Protein AF-A0A0R3U817-F1 (afdb_monomer_lite)

Structure (mmCIF, N/CA/C/O backbone):
data_AF-A0A0R3U817-F1
#
_entry.id   AF-A0A0R3U817-F1
#
loop_
_atom_site.group_PDB
_atom_site.id
_atom_site.type_symbol
_atom_site.label_atom_id
_atom_site.label_alt_id
_atom_site.label_comp_id
_atom_site.label_asym_id
_atom_site.label_entity_id
_atom_site.label_seq_id
_atom_site.pdbx_PDB_ins_code
_atom_site.Cartn_x
_atom_site.Cartn_y
_atom_site.Cartn_z
_atom_site.occupancy
_atom_site.B_iso_or_equiv
_atom_site.auth_seq_id
_atom_site.auth_comp_id
_atom_site.auth_asym_id
_atom_site.auth_atom_id
_atom_site.pdbx_PDB_model_num
ATOM 1 N N . MET A 1 1 ? -15.536 10.893 -1.294 1.00 42.53 1 MET A N 1
ATOM 2 C CA . MET A 1 1 ? -15.694 12.015 -0.333 1.00 42.53 1 MET A CA 1
ATOM 3 C C . MET A 1 1 ? -14.340 12.313 0.305 1.00 42.53 1 MET A C 1
ATOM 5 O O . MET A 1 1 ? -13.757 11.409 0.885 1.00 42.53 1 MET A O 1
ATOM 9 N N . SER A 1 2 ? -13.800 13.530 0.167 1.00 55.91 2 SER A N 1
ATOM 10 C CA . SER A 1 2 ? -12.506 13.894 0.771 1.00 55.91 2 SER A CA 1
ATOM 11 C C . SER A 1 2 ? -12.732 14.450 2.175 1.00 55.91 2 SER A C 1
ATOM 13 O O . SER A 1 2 ? -13.403 15.469 2.328 1.00 55.91 2 SER A O 1
ATOM 15 N N . TYR A 1 3 ? -12.194 13.788 3.203 1.00 71.38 3 TYR A N 1
ATOM 16 C CA . TYR A 1 3 ? -12.220 14.328 4.563 1.00 71.38 3 TYR A CA 1
ATOM 17 C C . TYR A 1 3 ? -11.476 15.674 4.619 1.00 71.38 3 TYR A C 1
ATOM 19 O O . TYR A 1 3 ? -10.398 15.795 4.022 1.00 71.38 3 TYR A O 1
ATOM 27 N N . PRO A 1 4 ? -11.985 16.672 5.361 1.00 80.88 4 PRO A N 1
ATOM 28 C CA . PRO A 1 4 ? -11.267 17.922 5.575 1.00 80.88 4 PRO A CA 1
ATOM 29 C C . PRO A 1 4 ? -9.904 17.657 6.232 1.00 80.88 4 PRO A C 1
ATOM 31 O O . PRO A 1 4 ? -9.766 16.795 7.103 1.00 80.88 4 PRO A O 1
ATOM 34 N N . GLU A 1 5 ? -8.868 18.407 5.845 1.00 81.12 5 GLU A N 1
ATOM 35 C CA . GLU A 1 5 ? -7.482 18.165 6.289 1.00 81.12 5 GLU A CA 1
ATOM 36 C C . GLU A 1 5 ? -7.318 18.149 7.816 1.00 81.12 5 GLU A C 1
ATOM 38 O O . GLU A 1 5 ? -6.524 17.384 8.370 1.00 81.12 5 GLU A O 1
ATOM 43 N N . LYS A 1 6 ? -8.107 18.969 8.519 1.00 83.62 6 LYS A N 1
ATOM 44 C CA . LYS A 1 6 ? -8.144 19.012 9.987 1.00 83.62 6 LYS A CA 1
ATOM 45 C C . LYS A 1 6 ? -8.577 17.674 10.588 1.00 83.62 6 LYS A C 1
ATOM 47 O O . LYS A 1 6 ? -8.061 17.269 11.629 1.00 83.62 6 LYS A O 1
ATOM 52 N N . GLU A 1 7 ? -9.507 16.995 9.930 1.00 84.44 7 GLU A N 1
ATOM 53 C CA . GLU A 1 7 ? -10.019 15.700 10.351 1.00 84.44 7 GLU A CA 1
ATOM 54 C C . GLU A 1 7 ? -9.033 14.582 10.012 1.00 84.44 7 GLU A C 1
ATOM 56 O O . GLU A 1 7 ? -8.715 13.791 10.897 1.00 84.44 7 GLU A O 1
ATOM 61 N N . LYS A 1 8 ? -8.412 14.602 8.823 1.00 80.81 8 LYS A N 1
ATOM 62 C CA . LYS A 1 8 ? -7.308 13.684 8.466 1.00 80.81 8 LYS A CA 1
ATOM 63 C C . LYS A 1 8 ? -6.177 13.725 9.502 1.00 80.81 8 LYS A C 1
ATOM 65 O O . LYS A 1 8 ? -5.752 12.691 10.012 1.00 80.81 8 LYS A O 1
ATOM 70 N N . LYS A 1 9 ? -5.748 14.925 9.910 1.00 83.19 9 LYS A N 1
ATOM 71 C CA . LYS A 1 9 ? -4.721 15.109 10.958 1.00 83.19 9 LYS A CA 1
ATOM 72 C C . LYS A 1 9 ? -5.174 14.653 12.348 1.00 83.19 9 LYS A C 1
ATOM 74 O O . LYS A 1 9 ? -4.333 14.356 13.196 1.00 83.19 9 LYS A O 1
ATOM 79 N N . LYS A 1 10 ? -6.478 14.654 12.636 1.00 86.81 10 LYS A N 1
ATOM 80 C CA . LYS A 1 10 ? -7.024 14.115 13.892 1.00 86.81 10 LYS A CA 1
ATOM 81 C C . LYS A 1 10 ? -7.006 12.586 13.864 1.00 86.81 10 LYS A C 1
ATOM 83 O O . LYS A 1 10 ? -6.469 11.983 14.780 1.00 86.81 10 LYS A O 1
ATOM 88 N N . ILE A 1 11 ? -7.486 11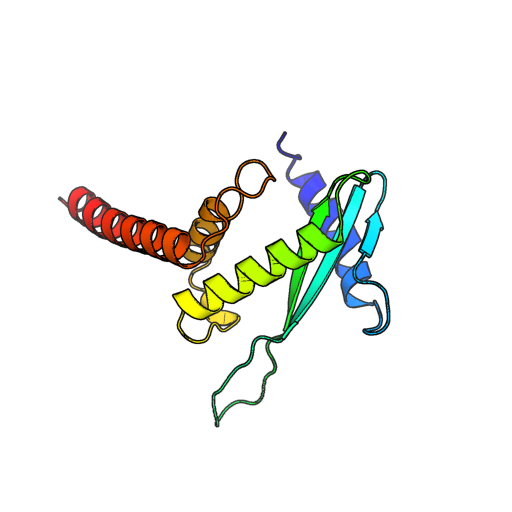.995 12.771 1.00 84.06 11 ILE A N 1
ATOM 89 C CA . ILE A 1 11 ? -7.489 10.548 12.524 1.00 84.06 11 ILE A CA 1
ATOM 90 C C . ILE A 1 11 ? -6.074 9.968 12.679 1.00 84.06 11 ILE A C 1
ATOM 92 O O . ILE A 1 11 ? -5.870 9.036 13.453 1.00 84.06 11 ILE A O 1
ATOM 96 N N . LEU A 1 12 ? -5.076 10.573 12.028 1.00 81.62 12 LEU A N 1
ATOM 97 C CA . LEU A 1 12 ? -3.682 10.124 12.123 1.00 81.62 12 LEU A CA 1
ATOM 98 C C . LEU A 1 12 ? -3.131 10.192 13.557 1.00 81.62 12 LEU A C 1
ATOM 100 O O . LEU A 1 12 ? -2.475 9.255 14.006 1.00 81.62 12 LEU A O 1
ATOM 104 N N . ARG A 1 13 ? -3.424 11.270 14.298 1.00 84.25 13 ARG A N 1
ATOM 105 C CA . ARG A 1 13 ? -2.986 11.420 15.697 1.00 84.25 13 ARG A CA 1
ATOM 106 C C . ARG A 1 13 ? -3.621 10.400 16.638 1.00 84.25 13 ARG A C 1
ATOM 108 O O . ARG A 1 13 ? -2.967 10.007 17.596 1.00 84.25 13 ARG A O 1
ATOM 115 N N . ASP A 1 14 ? -4.848 9.973 16.356 1.00 85.38 14 ASP A N 1
ATOM 116 C CA . ASP A 1 14 ? -5.553 8.981 17.168 1.00 85.38 14 ASP A CA 1
ATOM 117 C C . ASP A 1 14 ? -5.044 7.554 16.867 1.00 85.38 14 ASP A C 1
ATOM 119 O O . ASP A 1 14 ? -4.859 6.756 17.783 1.00 85.38 14 ASP A O 1
ATOM 123 N N . ILE A 1 15 ? -4.786 7.227 15.595 1.00 82.81 15 ILE A N 1
ATOM 124 C CA . ILE A 1 15 ? -4.483 5.854 15.147 1.00 82.81 15 ILE A CA 1
ATOM 125 C C . ILE A 1 15 ? -3.012 5.472 15.345 1.00 82.81 15 ILE A C 1
ATOM 127 O O . ILE A 1 15 ? -2.720 4.379 15.836 1.00 82.81 15 ILE A O 1
ATOM 131 N N . ILE A 1 16 ? -2.074 6.352 14.977 1.00 83.50 16 ILE A N 1
ATOM 132 C CA . ILE A 1 16 ? -0.630 6.063 15.015 1.00 83.50 16 ILE A CA 1
ATOM 133 C C . ILE A 1 16 ? -0.164 5.549 16.392 1.00 83.50 16 ILE A C 1
ATOM 135 O O . ILE A 1 16 ? 0.445 4.477 16.436 1.00 83.50 16 ILE A O 1
ATOM 139 N N . PRO A 1 17 ? -0.449 6.218 17.529 1.00 85.50 17 PRO A N 1
ATOM 140 C CA . PRO A 1 17 ? 0.022 5.740 18.830 1.00 85.50 17 PRO A CA 1
ATOM 141 C C . PRO A 1 17 ? -0.615 4.405 19.237 1.00 85.50 17 PRO A C 1
ATOM 143 O O . PRO A 1 17 ? 0.029 3.608 19.920 1.00 85.50 17 PRO A O 1
ATOM 146 N N . VAL A 1 18 ? -1.851 4.131 18.804 1.00 83.75 18 VAL A N 1
ATOM 147 C CA . VAL A 1 18 ? -2.531 2.857 19.075 1.00 83.75 18 VAL A CA 1
ATOM 148 C C . VAL A 1 18 ? -1.840 1.717 18.335 1.00 83.75 18 VAL A C 1
ATOM 150 O O . VAL A 1 18 ? -1.580 0.680 18.939 1.00 83.75 18 VAL A O 1
ATOM 153 N N . ILE A 1 19 ? -1.491 1.907 17.060 1.00 81.69 19 ILE A N 1
ATOM 154 C CA . ILE A 1 19 ? -0.780 0.892 16.271 1.00 81.69 19 ILE A CA 1
ATOM 155 C C . ILE A 1 19 ? 0.631 0.657 16.829 1.00 81.69 19 ILE A C 1
ATOM 157 O O . ILE A 1 19 ? 1.036 -0.492 17.005 1.00 81.69 19 ILE A O 1
ATOM 161 N N . LEU A 1 20 ? 1.368 1.726 17.154 1.00 81.50 20 LEU A N 1
ATOM 162 C CA . LEU A 1 20 ? 2.763 1.629 17.604 1.00 81.50 20 LEU A CA 1
ATOM 163 C C . LEU A 1 20 ? 2.924 0.988 18.991 1.00 81.50 20 LEU A C 1
ATOM 165 O O . LEU A 1 20 ? 3.926 0.318 19.233 1.00 81.50 20 LEU A O 1
ATOM 169 N N . ASN A 1 21 ? 1.949 1.154 19.890 1.00 83.38 21 ASN A N 1
ATOM 170 C CA . ASN A 1 21 ? 1.995 0.576 21.239 1.00 83.38 21 ASN A CA 1
ATOM 171 C C . ASN A 1 21 ? 1.499 -0.879 21.311 1.00 83.38 21 ASN A C 1
ATOM 173 O O . ASN A 1 21 ? 1.565 -1.503 22.376 1.00 83.38 21 ASN A O 1
ATOM 177 N N . ARG A 1 22 ? 0.987 -1.448 20.212 1.00 78.88 22 ARG A N 1
ATOM 178 C CA . ARG A 1 22 ? 0.488 -2.828 20.199 1.00 78.88 22 ARG A CA 1
ATOM 179 C C . ARG A 1 22 ? 1.623 -3.852 20.172 1.00 78.88 22 ARG A C 1
ATOM 181 O O . ARG A 1 22 ? 2.649 -3.690 19.515 1.00 78.88 22 ARG A O 1
ATOM 188 N N . LYS A 1 23 ? 1.418 -4.960 20.890 1.00 79.12 23 LYS A N 1
ATOM 189 C CA . LYS A 1 23 ? 2.374 -6.078 20.950 1.00 79.12 23 LYS A CA 1
ATOM 190 C C . LYS A 1 23 ? 2.317 -6.899 19.651 1.00 79.12 23 LYS A C 1
ATOM 192 O O . LYS A 1 23 ? 1.229 -7.099 19.120 1.00 79.12 23 LYS A O 1
ATOM 197 N N . PRO A 1 24 ? 3.435 -7.490 19.190 1.00 71.38 24 PRO A N 1
ATOM 198 C CA . PRO A 1 24 ? 3.499 -8.225 17.919 1.00 71.38 24 PRO A CA 1
ATOM 199 C C . PRO A 1 24 ? 2.653 -9.510 17.864 1.00 71.38 24 PRO A C 1
ATOM 201 O O . PRO A 1 24 ? 2.458 -10.055 16.788 1.00 71.38 24 PRO A O 1
ATOM 204 N N . LYS A 1 25 ? 2.158 -10.009 19.007 1.00 77.25 25 LYS A N 1
ATOM 205 C CA . LYS A 1 25 ? 1.245 -11.166 19.084 1.00 77.25 25 LYS A CA 1
ATOM 206 C C . LYS A 1 25 ? -0.243 -10.783 19.013 1.00 77.25 25 LYS A C 1
ATOM 208 O O . LYS A 1 25 ? -1.091 -11.658 19.130 1.00 77.25 25 LYS A O 1
ATOM 213 N N . MET A 1 26 ? -0.562 -9.491 18.922 1.00 79.19 26 MET A N 1
ATOM 214 C CA . MET A 1 26 ? -1.942 -9.007 18.822 1.00 79.19 26 MET A CA 1
ATOM 215 C C . MET A 1 26 ? -2.434 -9.055 17.375 1.00 79.19 26 MET A C 1
ATOM 217 O O . MET A 1 26 ? -1.631 -9.026 16.444 1.00 79.19 26 MET A O 1
ATOM 221 N N . CYS A 1 27 ? -3.754 -9.110 17.197 1.00 78.19 27 CYS A N 1
ATOM 222 C CA . CYS A 1 27 ? -4.378 -9.163 15.880 1.00 78.19 27 CYS A CA 1
ATOM 223 C C . CYS A 1 27 ? -4.023 -7.937 15.029 1.00 78.19 27 CYS A C 1
ATOM 225 O O . CYS A 1 27 ? -3.979 -6.813 15.531 1.00 78.19 27 CYS A O 1
ATOM 227 N N . SER A 1 28 ? -3.864 -8.167 13.726 1.00 80.12 28 SER A N 1
ATOM 228 C CA . SER A 1 28 ? -3.652 -7.146 12.689 1.00 80.12 28 SER A CA 1
ATOM 229 C C . SER A 1 28 ? -4.886 -6.287 12.385 1.00 80.12 28 SER A C 1
ATOM 231 O O . SER A 1 28 ? -4.848 -5.467 11.475 1.00 80.12 28 SER A O 1
ATOM 233 N N . VAL A 1 29 ? -5.974 -6.468 13.134 1.00 84.19 29 VAL A N 1
ATOM 234 C CA . VAL A 1 29 ? -7.235 -5.740 12.975 1.00 84.19 29 VAL A CA 1
ATOM 235 C C . VAL A 1 29 ? -7.513 -4.936 14.247 1.00 84.19 29 VAL A C 1
ATOM 237 O O . VAL A 1 29 ? -7.248 -5.378 15.376 1.00 84.19 29 VAL A O 1
ATOM 240 N N . LEU A 1 30 ? -7.992 -3.714 14.060 1.00 85.56 30 LEU A N 1
ATOM 241 C CA . LEU A 1 30 ? -8.382 -2.774 15.100 1.00 85.56 30 LEU A CA 1
ATOM 242 C C . LEU A 1 30 ? -9.735 -2.174 14.725 1.00 85.56 30 LEU A C 1
ATOM 244 O O . LEU A 1 30 ? -9.840 -1.488 13.715 1.00 85.56 30 LEU A O 1
ATOM 248 N N . ASP A 1 31 ? -10.739 -2.353 15.573 1.00 85.06 31 ASP A N 1
ATOM 249 C CA . ASP A 1 31 ? -11.990 -1.611 15.447 1.00 85.06 31 ASP A CA 1
ATOM 250 C C . ASP A 1 31 ? -11.773 -0.158 15.889 1.00 85.06 31 ASP A C 1
ATOM 252 O O . ASP A 1 31 ? -11.312 0.113 17.005 1.00 85.06 31 ASP A O 1
ATOM 256 N N . TRP A 1 32 ? -12.064 0.790 15.000 1.00 81.56 32 TRP A N 1
ATOM 257 C CA . TRP A 1 32 ? -11.927 2.219 15.259 1.00 81.56 32 TRP A CA 1
ATOM 258 C C . TRP A 1 32 ? -13.181 2.961 14.798 1.00 81.56 32 TRP A C 1
ATOM 260 O O . TRP A 1 32 ? -13.378 3.219 13.611 1.00 81.56 32 TRP A O 1
ATOM 270 N N . ARG A 1 33 ? -14.012 3.361 15.769 1.00 84.25 33 ARG A N 1
ATOM 271 C CA . ARG A 1 33 ? -15.345 3.942 15.521 1.00 84.25 33 ARG A CA 1
ATOM 272 C C . ARG A 1 33 ? -16.175 2.995 14.639 1.00 84.25 33 ARG A C 1
ATOM 274 O O . ARG A 1 33 ? -16.228 1.811 14.941 1.00 84.25 33 ARG A O 1
ATOM 281 N N . ASP A 1 34 ? -16.775 3.507 13.568 1.00 83.69 34 ASP A N 1
ATOM 282 C CA . ASP A 1 34 ? -17.600 2.759 12.612 1.00 83.69 34 ASP A CA 1
ATOM 283 C C . ASP A 1 34 ? -16.783 2.112 11.475 1.00 83.69 34 ASP A C 1
ATOM 285 O O . ASP A 1 34 ? -17.348 1.667 10.480 1.00 83.69 34 ASP A O 1
ATOM 289 N N . LYS A 1 35 ? -15.446 2.095 11.578 1.00 83.06 35 LYS A N 1
ATOM 290 C CA . LYS A 1 35 ? -14.550 1.501 10.576 1.00 83.06 35 LYS A CA 1
ATOM 291 C C . LYS A 1 35 ? -13.614 0.481 11.206 1.00 83.06 35 LYS A C 1
ATOM 293 O O . LYS A 1 35 ? -13.233 0.595 12.373 1.00 83.06 35 LYS A O 1
ATOM 298 N N . LYS A 1 36 ? -13.170 -0.479 10.402 1.00 86.44 36 LYS A N 1
ATOM 299 C CA . LYS A 1 36 ? -12.099 -1.399 10.786 1.00 86.44 36 LYS A CA 1
ATOM 300 C C . LYS A 1 36 ? -10.782 -0.905 10.207 1.00 86.44 36 LYS A C 1
ATOM 302 O O . LYS A 1 36 ? -10.698 -0.518 9.047 1.00 86.44 36 LYS A O 1
ATOM 307 N N . ILE A 1 37 ? -9.739 -0.900 11.024 1.00 85.88 37 ILE A N 1
ATOM 308 C CA . ILE A 1 37 ? -8.375 -0.598 10.603 1.00 85.88 37 ILE A CA 1
ATOM 309 C C . ILE A 1 37 ? -7.611 -1.907 10.547 1.00 85.88 37 ILE A C 1
ATOM 311 O O . ILE A 1 37 ? -7.359 -2.548 11.569 1.00 85.88 37 ILE A O 1
ATOM 315 N N . VAL A 1 38 ? -7.196 -2.267 9.345 1.00 85.06 38 VAL A N 1
ATOM 316 C CA . VAL A 1 38 ? -6.266 -3.360 9.108 1.00 85.06 38 VAL A CA 1
ATOM 317 C C . VAL A 1 38 ? -4.869 -2.762 9.068 1.00 85.06 38 VAL A C 1
ATOM 319 O O . VAL A 1 38 ? -4.632 -1.755 8.401 1.00 85.06 38 VAL A O 1
ATOM 322 N N . TYR A 1 39 ? -3.931 -3.345 9.806 1.00 82.62 39 TYR A N 1
ATOM 323 C CA . TYR A 1 39 ? -2.545 -2.904 9.794 1.00 82.62 39 TYR A CA 1
ATOM 324 C C . TYR A 1 39 ? -1.583 -4.086 9.832 1.00 82.62 39 TYR A C 1
ATOM 326 O O . TYR A 1 39 ? -1.808 -5.101 10.500 1.00 82.62 39 TYR A O 1
ATOM 334 N N . ARG A 1 40 ? -0.449 -3.934 9.152 1.00 80.94 40 ARG A N 1
ATOM 335 C CA . ARG A 1 40 ? 0.615 -4.934 9.164 1.00 80.94 40 ARG A CA 1
ATOM 336 C C . ARG A 1 40 ? 1.974 -4.261 9.165 1.00 80.94 40 ARG A C 1
ATOM 338 O O . ARG A 1 40 ? 2.241 -3.321 8.420 1.00 80.94 40 ARG A O 1
ATOM 345 N N . ARG A 1 41 ? 2.841 -4.759 10.046 1.00 76.75 41 ARG A N 1
ATOM 346 C CA . ARG A 1 41 ? 4.255 -4.397 10.062 1.00 76.75 41 ARG A CA 1
ATOM 347 C C . ARG A 1 41 ? 4.969 -5.297 9.067 1.00 76.75 41 ARG A C 1
ATOM 349 O O . ARG A 1 41 ? 5.148 -6.485 9.343 1.00 76.75 41 ARG A O 1
ATOM 356 N N . PHE A 1 42 ? 5.373 -4.738 7.938 1.00 68.19 42 PHE A N 1
ATOM 357 C CA . PHE A 1 42 ? 6.201 -5.448 6.975 1.00 68.19 42 PHE A CA 1
ATOM 358 C C . PHE A 1 42 ? 7.670 -5.200 7.315 1.00 68.19 42 PHE A C 1
ATOM 360 O O . PHE A 1 42 ? 8.089 -4.074 7.596 1.00 68.19 42 PHE A O 1
ATOM 367 N N . ARG A 1 43 ? 8.447 -6.284 7.369 1.00 59.34 43 ARG A N 1
ATOM 368 C CA . ARG A 1 43 ? 9.905 -6.187 7.402 1.00 59.34 43 ARG A CA 1
ATOM 369 C C . ARG A 1 43 ? 10.363 -6.088 5.963 1.00 59.34 43 ARG A C 1
ATOM 371 O O . ARG A 1 43 ? 10.118 -7.010 5.193 1.00 59.34 43 ARG A O 1
ATOM 378 N N . VAL A 1 44 ? 11.018 -4.990 5.634 1.00 53.41 44 VAL A N 1
ATOM 379 C CA . VAL A 1 44 ? 11.674 -4.844 4.344 1.00 53.41 44 VAL A CA 1
ATOM 380 C C . VAL A 1 44 ? 13.073 -5.439 4.491 1.00 53.41 44 VAL A C 1
ATOM 382 O O . VAL A 1 44 ? 13.832 -5.054 5.388 1.00 53.41 44 VAL A O 1
ATOM 385 N N . TYR A 1 45 ? 13.367 -6.471 3.699 1.00 45.03 45 TYR A N 1
ATOM 386 C CA . TYR A 1 45 ? 14.626 -7.208 3.767 1.00 45.03 45 TYR A CA 1
ATOM 387 C C . TYR A 1 45 ? 15.731 -6.387 3.098 1.00 45.03 45 TYR A C 1
ATOM 389 O O . TYR A 1 45 ? 15.963 -6.499 1.903 1.00 45.03 45 TYR A O 1
ATOM 397 N N . LEU A 1 46 ? 16.448 -5.576 3.878 1.00 38.03 46 LEU A N 1
ATOM 398 C CA . LEU A 1 46 ? 17.709 -5.000 3.417 1.00 38.03 46 LEU A CA 1
ATOM 399 C C . LEU A 1 46 ? 18.777 -6.101 3.331 1.00 38.03 46 LEU A C 1
ATOM 401 O O . LEU A 1 46 ? 19.209 -6.630 4.357 1.00 38.03 46 LEU A O 1
ATOM 405 N N . VAL A 1 47 ? 19.248 -6.402 2.120 1.00 39.97 47 VAL A N 1
ATOM 406 C CA . VAL A 1 47 ? 20.521 -7.104 1.903 1.00 39.97 47 VAL A CA 1
ATOM 407 C C . VAL A 1 47 ? 21.585 -6.053 1.597 1.00 39.97 47 VAL A C 1
ATOM 409 O O . VAL A 1 47 ? 21.862 -5.736 0.447 1.00 39.97 47 VAL A O 1
ATOM 412 N N . SER A 1 48 ? 22.195 -5.484 2.637 1.00 35.44 48 SER A N 1
ATOM 413 C CA . SER A 1 48 ? 23.457 -4.752 2.486 1.00 35.44 48 SER A CA 1
ATOM 414 C C . SER A 1 48 ? 24.366 -5.002 3.685 1.00 35.44 48 SER A C 1
ATOM 416 O O . SER A 1 48 ? 24.029 -4.704 4.831 1.00 35.44 48 SER A O 1
ATOM 418 N N . ALA A 1 49 ? 25.535 -5.580 3.403 1.00 36.25 49 ALA A N 1
ATOM 419 C CA . ALA A 1 49 ? 26.506 -6.109 4.361 1.00 36.25 49 ALA A CA 1
ATOM 420 C C . ALA A 1 49 ? 27.272 -5.043 5.175 1.00 36.25 49 ALA A C 1
ATOM 422 O O . ALA A 1 49 ? 28.255 -5.383 5.828 1.00 36.25 49 ALA A O 1
ATOM 423 N N . TYR A 1 50 ? 26.846 -3.774 5.166 1.00 34.44 50 TYR A N 1
ATOM 424 C CA . TYR A 1 50 ? 27.548 -2.700 5.884 1.00 34.44 50 TYR A CA 1
ATOM 425 C C . TYR A 1 50 ? 26.683 -1.797 6.775 1.00 34.44 50 TYR A C 1
ATOM 427 O O . TYR A 1 50 ? 27.245 -0.994 7.514 1.00 34.44 50 TYR A O 1
ATOM 435 N N . TYR A 1 51 ? 25.354 -1.960 6.815 1.00 34.81 51 TYR A N 1
ATOM 436 C CA . TYR A 1 51 ? 24.502 -1.257 7.787 1.00 34.81 51 TYR A CA 1
ATOM 437 C C . TYR A 1 51 ? 23.335 -2.137 8.259 1.00 34.81 51 TYR A C 1
ATOM 439 O O . TYR A 1 51 ? 22.414 -2.460 7.517 1.00 34.81 51 TYR A O 1
ATOM 447 N N . PHE A 1 52 ? 23.363 -2.507 9.540 1.00 37.62 52 PHE A N 1
ATOM 448 C CA . PHE A 1 52 ? 22.311 -3.263 10.219 1.00 37.62 52 PHE A CA 1
ATOM 449 C C . PHE A 1 52 ? 21.139 -2.337 10.562 1.00 37.62 52 PHE A C 1
ATOM 451 O O . PHE A 1 52 ? 21.140 -1.720 11.628 1.00 37.62 52 PHE A O 1
ATOM 458 N N . ARG A 1 53 ? 20.123 -2.226 9.700 1.00 39.56 53 ARG A N 1
ATOM 459 C CA . ARG A 1 53 ? 18.809 -1.707 10.112 1.00 39.56 53 ARG A CA 1
ATOM 460 C C . ARG A 1 53 ? 17.693 -2.458 9.406 1.00 39.56 53 ARG A C 1
ATOM 462 O O . ARG A 1 53 ? 17.498 -2.332 8.213 1.00 39.56 53 ARG A O 1
ATOM 469 N N . TYR A 1 54 ? 16.937 -3.231 10.173 1.00 42.28 54 TYR A N 1
ATOM 470 C CA . TYR A 1 54 ? 15.655 -3.768 9.736 1.00 42.28 54 TYR A CA 1
ATOM 471 C C . TYR A 1 54 ? 14.661 -2.614 9.555 1.00 42.28 54 TYR A C 1
ATOM 473 O O . TYR A 1 54 ? 13.996 -2.219 10.517 1.00 42.28 54 TYR A O 1
ATOM 481 N N . ALA A 1 55 ? 14.558 -2.083 8.341 1.00 51.78 55 ALA A N 1
ATOM 482 C CA . ALA A 1 55 ? 13.498 -1.170 7.942 1.00 51.78 55 ALA A CA 1
ATOM 483 C C . ALA A 1 55 ? 12.131 -1.820 8.225 1.00 51.78 55 ALA A C 1
ATOM 485 O O . ALA A 1 55 ? 11.814 -2.904 7.726 1.00 51.78 55 ALA A O 1
ATOM 486 N N . SER A 1 56 ? 11.350 -1.230 9.130 1.00 63.34 56 SER A N 1
ATOM 487 C CA . SER A 1 56 ? 10.044 -1.749 9.553 1.00 63.34 56 SER A CA 1
ATOM 488 C C . SER A 1 56 ? 8.971 -0.735 9.198 1.00 63.34 56 SER A C 1
ATOM 490 O O . SER A 1 56 ? 8.685 0.156 9.997 1.00 63.34 56 SER A O 1
ATOM 492 N N . LEU A 1 57 ? 8.376 -0.880 8.018 1.00 76.31 57 LEU A N 1
ATOM 493 C CA . LEU A 1 57 ? 7.278 -0.028 7.579 1.00 76.31 57 LEU A CA 1
ATOM 494 C C . LEU A 1 57 ? 5.954 -0.556 8.136 1.00 76.31 57 LEU A C 1
ATOM 496 O O . LEU A 1 57 ? 5.690 -1.764 8.159 1.00 76.31 57 LEU A O 1
ATOM 500 N N . TYR A 1 58 ? 5.125 0.368 8.612 1.00 80.94 58 TYR A N 1
ATOM 501 C CA . TYR A 1 58 ? 3.754 0.077 9.007 1.00 80.94 58 TYR A CA 1
ATOM 502 C C . TYR A 1 58 ? 2.832 0.484 7.870 1.00 80.94 58 TYR A C 1
ATOM 504 O O . TYR A 1 58 ? 2.766 1.658 7.517 1.00 80.94 58 TYR A O 1
ATOM 512 N N . PHE A 1 59 ? 2.105 -0.492 7.343 1.00 84.12 59 PHE A N 1
ATOM 513 C CA . PHE A 1 59 ? 1.028 -0.261 6.394 1.00 84.12 59 PHE A CA 1
ATOM 514 C C . PHE A 1 59 ? -0.293 -0.335 7.147 1.00 84.12 59 PHE A C 1
ATOM 516 O O . PHE A 1 59 ? -0.480 -1.217 7.994 1.00 84.12 59 PHE A O 1
ATOM 523 N N . CYS A 1 60 ? -1.190 0.606 6.869 1.00 86.00 60 CYS A N 1
ATOM 524 C CA . CYS A 1 60 ? -2.531 0.628 7.429 1.00 86.00 60 CYS A CA 1
ATOM 525 C C . CYS A 1 60 ? -3.556 0.985 6.352 1.00 86.00 60 CYS A C 1
ATOM 527 O O . CYS A 1 60 ? -3.338 1.881 5.542 1.00 86.00 60 CYS A O 1
ATOM 529 N N . CYS A 1 61 ? -4.686 0.288 6.380 1.00 86.12 61 CYS A N 1
ATOM 530 C CA . CYS A 1 61 ? -5.850 0.563 5.550 1.00 86.12 61 CYS A CA 1
ATOM 531 C C . CYS A 1 61 ? -7.075 0.614 6.457 1.00 86.12 61 CYS A C 1
ATOM 533 O O . CYS A 1 61 ? -7.191 -0.159 7.410 1.00 86.12 61 CYS A O 1
ATOM 535 N N . ALA A 1 62 ? -7.979 1.542 6.165 1.00 87.19 62 ALA A N 1
ATOM 536 C CA . ALA A 1 62 ? -9.288 1.593 6.792 1.00 87.19 62 ALA A CA 1
ATOM 537 C C . ALA A 1 62 ? -10.301 0.989 5.819 1.00 87.19 62 ALA A C 1
ATOM 539 O O . ALA A 1 62 ? -10.380 1.448 4.683 1.00 87.19 62 ALA A O 1
ATOM 540 N N . ILE A 1 63 ? -11.047 -0.005 6.281 1.00 86.56 63 ILE A N 1
ATOM 541 C CA . ILE A 1 63 ? -12.052 -0.742 5.512 1.00 86.56 63 ILE A CA 1
ATOM 542 C C . ILE A 1 63 ? -13.410 -0.667 6.206 1.00 86.56 63 ILE A C 1
ATOM 544 O O . ILE A 1 63 ? -13.502 -0.288 7.388 1.00 86.56 63 ILE A O 1
ATOM 548 N N . GLU A 1 64 ? -14.462 -1.000 5.470 1.00 88.81 64 GLU A N 1
ATOM 549 C CA . GLU A 1 64 ? -15.804 -1.091 6.026 1.00 88.81 64 GLU A CA 1
ATOM 550 C C . GLU A 1 64 ? -15.934 -2.366 6.874 1.00 88.81 64 GLU A C 1
ATOM 552 O O . GLU A 1 64 ? -15.195 -3.335 6.685 1.00 88.81 64 GLU A O 1
ATOM 557 N N . PRO A 1 65 ? -16.817 -2.386 7.889 1.00 85.75 65 PRO A N 1
ATOM 558 C CA . PRO A 1 65 ? -16.950 -3.545 8.771 1.00 85.75 65 PRO A CA 1
ATOM 559 C C . PRO A 1 65 ? -17.425 -4.817 8.051 1.00 85.75 65 PRO A C 1
ATOM 561 O O . PRO A 1 65 ? -17.251 -5.909 8.598 1.00 85.75 65 PRO A O 1
ATOM 564 N N . GLU A 1 66 ? -18.018 -4.652 6.869 1.00 88.50 66 GLU A N 1
ATOM 565 C CA . GLU A 1 66 ? -18.550 -5.690 5.983 1.00 88.50 66 GLU A CA 1
ATOM 566 C C . GLU A 1 66 ? -17.473 -6.300 5.068 1.00 88.50 66 GLU A C 1
ATOM 568 O O . GLU A 1 66 ? -17.651 -7.418 4.580 1.00 88.50 66 GLU A O 1
ATOM 573 N N . ASP A 1 67 ? -16.344 -5.607 4.883 1.00 87.25 67 ASP A N 1
ATOM 574 C CA . ASP A 1 67 ? -15.248 -6.045 4.021 1.00 87.25 67 ASP A CA 1
ATOM 575 C C . ASP A 1 67 ? -14.414 -7.163 4.652 1.00 87.25 67 ASP A C 1
ATOM 577 O O . ASP A 1 67 ? -14.267 -7.279 5.872 1.00 87.25 67 ASP A O 1
ATOM 581 N N . ASN A 1 68 ? -13.794 -7.972 3.791 1.00 88.94 68 ASN A N 1
ATOM 582 C CA . ASN A 1 68 ? -12.924 -9.059 4.221 1.00 88.94 68 ASN A CA 1
ATOM 583 C C . ASN A 1 68 ? -11.537 -8.537 4.625 1.00 88.94 68 ASN A C 1
ATOM 585 O O . ASN A 1 68 ? -10.726 -8.149 3.779 1.00 88.94 68 ASN A O 1
ATOM 589 N N . GLU A 1 69 ? -11.218 -8.628 5.916 1.00 86.12 69 GLU A N 1
ATOM 590 C CA . GLU A 1 69 ? -9.959 -8.121 6.463 1.00 86.12 69 GLU A CA 1
ATOM 591 C C . GLU A 1 69 ? -8.731 -8.871 5.923 1.00 86.12 69 GLU A C 1
ATOM 593 O O . GLU A 1 69 ? -7.652 -8.289 5.772 1.00 86.12 69 GLU A O 1
ATOM 598 N N . LEU A 1 70 ? -8.875 -10.168 5.625 1.00 88.25 70 LEU A N 1
ATOM 599 C CA . LEU A 1 70 ? -7.793 -10.991 5.080 1.00 88.25 70 LEU A CA 1
ATOM 600 C C . LEU A 1 70 ? -7.492 -10.623 3.628 1.00 88.25 70 LEU A C 1
ATOM 602 O O . LEU A 1 70 ? -6.324 -10.605 3.241 1.00 88.25 70 LEU A O 1
ATOM 606 N N . LEU A 1 71 ? -8.520 -10.279 2.848 1.00 88.25 71 LEU A N 1
ATOM 607 C CA . LEU A 1 71 ? -8.334 -9.800 1.480 1.00 88.25 71 LEU A CA 1
ATOM 608 C C . LEU A 1 71 ? -7.541 -8.490 1.478 1.00 88.25 71 LEU A C 1
ATOM 610 O O . LEU A 1 71 ? -6.574 -8.360 0.733 1.00 88.25 71 LEU A O 1
ATOM 614 N N . THR A 1 72 ? -7.864 -7.555 2.374 1.00 87.19 72 THR A N 1
ATOM 615 C CA . THR A 1 72 ? -7.100 -6.306 2.518 1.00 87.19 72 THR A CA 1
ATOM 616 C C . THR A 1 72 ? -5.639 -6.564 2.895 1.00 87.19 72 THR A C 1
ATOM 618 O O . THR A 1 72 ? -4.738 -5.900 2.382 1.00 87.19 72 THR A O 1
ATOM 621 N N . LEU A 1 73 ? -5.374 -7.545 3.766 1.00 85.56 73 LEU A N 1
ATOM 622 C CA . LEU A 1 73 ? -4.003 -7.944 4.106 1.00 85.56 73 LEU A CA 1
ATOM 623 C C . LEU A 1 73 ? -3.244 -8.522 2.906 1.00 85.56 73 LEU A C 1
ATOM 625 O O . LEU A 1 73 ? -2.046 -8.257 2.777 1.00 85.56 73 LEU A O 1
ATOM 629 N N . GLU A 1 74 ? -3.912 -9.293 2.049 1.00 86.94 74 GLU A N 1
ATOM 630 C CA . GLU A 1 74 ? -3.334 -9.809 0.804 1.00 86.94 74 GLU A CA 1
ATOM 631 C C . GLU A 1 74 ? -3.058 -8.685 -0.202 1.00 86.94 74 GLU A C 1
ATOM 633 O O . GLU A 1 74 ? -1.982 -8.662 -0.797 1.00 86.94 74 GLU A O 1
ATOM 638 N N . VAL A 1 75 ? -3.950 -7.697 -0.329 1.00 87.19 75 VAL A N 1
ATOM 639 C CA . VAL A 1 75 ? -3.724 -6.511 -1.178 1.00 87.19 75 VAL A CA 1
ATOM 640 C C . VAL A 1 75 ? -2.511 -5.709 -0.693 1.00 87.19 75 VAL A C 1
ATOM 642 O O . VAL A 1 75 ? -1.639 -5.371 -1.491 1.00 87.19 75 VAL A O 1
ATOM 645 N N . MET A 1 76 ? -2.378 -5.470 0.618 1.00 87.38 76 MET A N 1
ATOM 646 C CA . MET A 1 76 ? -1.177 -4.823 1.170 1.00 87.38 76 MET A CA 1
ATOM 647 C C . MET A 1 76 ? 0.095 -5.617 0.870 1.00 87.38 76 MET A C 1
ATOM 649 O O . MET A 1 76 ? 1.134 -5.038 0.558 1.00 87.38 76 MET A O 1
ATOM 653 N N . HIS A 1 77 ? 0.035 -6.944 1.000 1.00 85.62 77 HIS A N 1
ATOM 654 C CA . HIS A 1 77 ? 1.182 -7.799 0.722 1.00 85.62 77 HIS A CA 1
ATOM 655 C C . HIS A 1 77 ? 1.568 -7.722 -0.757 1.00 85.62 77 HIS A C 1
ATOM 657 O O . HIS A 1 77 ? 2.738 -7.511 -1.069 1.00 85.62 77 HIS A O 1
ATOM 663 N N . ARG A 1 78 ? 0.578 -7.790 -1.651 1.00 86.25 78 ARG A N 1
ATOM 664 C CA . ARG A 1 78 ? 0.753 -7.636 -3.095 1.00 86.25 78 ARG A CA 1
ATOM 665 C C . ARG A 1 78 ? 1.433 -6.316 -3.447 1.00 86.25 78 ARG A C 1
ATOM 667 O O . ARG A 1 78 ? 2.375 -6.330 -4.231 1.00 86.25 78 ARG A O 1
ATOM 674 N N . TYR A 1 79 ? 1.007 -5.213 -2.832 1.00 87.69 79 TYR A N 1
ATOM 675 C CA . TYR A 1 79 ? 1.620 -3.898 -3.027 1.00 87.69 79 TYR A CA 1
ATOM 676 C C . TYR A 1 79 ? 3.112 -3.895 -2.673 1.00 87.69 79 TYR A C 1
ATOM 678 O O . TYR A 1 79 ? 3.941 -3.472 -3.476 1.00 87.69 79 TYR A O 1
ATOM 686 N N . VAL A 1 80 ? 3.477 -4.434 -1.505 1.00 85.88 80 VAL A N 1
ATOM 687 C CA . VAL A 1 80 ? 4.883 -4.514 -1.071 1.00 85.88 80 VAL A CA 1
ATOM 688 C C . VAL A 1 80 ? 5.715 -5.389 -2.013 1.00 85.88 80 VAL A C 1
ATOM 690 O O . VAL A 1 80 ? 6.849 -5.037 -2.320 1.00 85.88 80 VAL A O 1
ATOM 693 N N . GLU A 1 81 ? 5.166 -6.500 -2.507 1.00 86.00 81 GLU A N 1
ATOM 694 C CA . GLU A 1 81 ? 5.861 -7.361 -3.473 1.00 86.00 81 GLU A CA 1
ATOM 695 C C . GLU A 1 81 ? 6.084 -6.679 -4.830 1.00 86.00 81 GLU A C 1
ATOM 697 O O . GLU A 1 81 ? 7.111 -6.910 -5.465 1.00 86.00 81 GLU A O 1
ATOM 702 N N . ILE A 1 82 ? 5.129 -5.870 -5.297 1.00 87.94 82 ILE A N 1
ATOM 703 C CA . ILE A 1 82 ? 5.274 -5.120 -6.551 1.00 87.94 82 ILE A CA 1
ATOM 704 C C . ILE A 1 82 ? 6.337 -4.035 -6.383 1.00 87.94 82 ILE A C 1
ATOM 706 O O . ILE A 1 82 ? 7.221 -3.932 -7.228 1.00 87.94 82 ILE A O 1
ATOM 710 N N . LEU A 1 83 ? 6.313 -3.298 -5.268 1.00 86.25 83 LEU A N 1
ATOM 711 C CA . LEU A 1 83 ? 7.352 -2.316 -4.946 1.00 86.25 83 LEU A CA 1
ATOM 712 C C . LEU A 1 83 ? 8.744 -2.957 -4.888 1.00 86.25 83 LEU A C 1
ATOM 714 O O . LEU A 1 83 ? 9.700 -2.391 -5.410 1.00 86.25 83 LEU A O 1
ATOM 718 N N . ASP A 1 84 ? 8.864 -4.143 -4.289 1.00 85.56 84 ASP A N 1
ATOM 719 C CA . ASP A 1 84 ? 10.139 -4.860 -4.206 1.00 85.56 84 ASP A CA 1
ATOM 720 C C . ASP A 1 84 ? 10.687 -5.253 -5.586 1.00 85.56 84 ASP A C 1
ATOM 722 O O . ASP A 1 84 ? 11.883 -5.099 -5.846 1.00 85.56 84 ASP A O 1
ATOM 726 N N . ARG A 1 85 ? 9.806 -5.690 -6.497 1.00 86.62 85 ARG A N 1
ATOM 727 C CA . ARG A 1 85 ? 10.167 -5.983 -7.893 1.00 86.62 85 ARG A CA 1
ATOM 728 C C . ARG A 1 85 ? 10.519 -4.727 -8.685 1.00 86.62 85 ARG A C 1
ATOM 730 O O . ARG A 1 85 ? 11.483 -4.765 -9.439 1.00 86.62 85 ARG A O 1
ATOM 737 N N . TYR A 1 86 ? 9.759 -3.649 -8.508 1.00 86.81 86 TYR A N 1
ATOM 738 C CA . TYR A 1 86 ? 9.938 -2.394 -9.235 1.00 86.81 86 TYR A CA 1
ATOM 739 C C . TYR A 1 86 ? 11.252 -1.690 -8.859 1.00 86.81 86 TYR A C 1
ATOM 741 O O . TYR A 1 86 ? 12.018 -1.298 -9.734 1.00 86.81 86 TYR A O 1
ATOM 749 N N . PHE A 1 87 ? 11.567 -1.591 -7.562 1.00 82.94 87 PHE A N 1
ATOM 750 C CA . PHE A 1 87 ? 12.810 -0.962 -7.092 1.00 82.94 87 PHE A CA 1
ATOM 751 C C . PHE A 1 87 ? 14.022 -1.908 -7.082 1.00 82.94 87 PHE A C 1
ATOM 753 O O . PHE A 1 87 ? 15.153 -1.446 -6.946 1.00 82.94 87 PHE A O 1
ATOM 760 N N . GLY A 1 88 ? 13.815 -3.221 -7.232 1.00 78.00 88 GLY A N 1
ATOM 761 C CA . GLY A 1 88 ? 14.897 -4.204 -7.264 1.00 78.00 88 GLY A CA 1
ATOM 762 C C . GLY A 1 88 ? 15.592 -4.372 -5.910 1.00 78.00 88 GLY A C 1
ATOM 763 O O . GLY A 1 88 ? 16.811 -4.227 -5.823 1.00 78.00 88 GLY A O 1
ATOM 764 N N . SER A 1 89 ? 14.831 -4.765 -4.881 1.00 77.00 89 SER A N 1
ATOM 765 C CA . SER A 1 89 ? 15.168 -4.730 -3.438 1.00 77.00 89 SER A CA 1
ATOM 766 C C . SER A 1 89 ? 14.827 -3.384 -2.805 1.00 77.00 89 SER A C 1
ATOM 768 O O . SER A 1 89 ? 15.704 -2.569 -2.516 1.00 77.00 89 SER A O 1
ATOM 770 N N . VAL A 1 90 ? 13.532 -3.157 -2.584 1.00 76.00 90 VAL A N 1
ATOM 771 C CA . VAL A 1 90 ? 13.033 -1.877 -2.065 1.00 76.00 90 VAL A CA 1
ATOM 772 C C . VAL A 1 90 ? 13.621 -1.583 -0.686 1.00 76.00 90 VAL A C 1
ATOM 774 O O . VAL A 1 90 ? 13.678 -2.460 0.176 1.00 76.00 90 VAL A O 1
ATOM 777 N N . CYS A 1 91 ? 14.021 -0.339 -0.431 1.00 76.50 91 CYS A N 1
ATOM 778 C CA . CYS A 1 91 ? 14.270 0.144 0.921 1.00 76.50 91 CYS A CA 1
ATOM 779 C C . CYS A 1 91 ? 13.311 1.280 1.306 1.00 76.50 91 CYS A C 1
ATOM 781 O O . CYS A 1 91 ? 12.676 1.922 0.473 1.00 76.50 91 CYS A O 1
ATOM 783 N N . GLU A 1 92 ? 13.186 1.547 2.607 1.00 77.00 92 GLU A N 1
ATOM 784 C CA . GLU A 1 92 ? 12.331 2.630 3.115 1.00 77.00 92 GLU A CA 1
ATOM 785 C C . GLU A 1 92 ? 12.728 4.014 2.581 1.00 77.00 92 GLU A C 1
ATOM 787 O O . GLU A 1 92 ? 11.865 4.871 2.407 1.00 77.00 92 GLU A O 1
ATOM 792 N N . LEU A 1 93 ? 14.016 4.224 2.285 1.00 81.25 93 LEU A N 1
ATOM 793 C CA . LEU A 1 93 ? 14.495 5.465 1.684 1.00 81.25 93 LEU A CA 1
ATOM 794 C C . LEU A 1 93 ? 14.026 5.602 0.235 1.00 81.25 93 LEU A C 1
ATOM 796 O O . LEU A 1 93 ? 13.657 6.707 -0.146 1.00 81.25 93 LEU A O 1
ATOM 800 N N . ASP A 1 94 ? 13.961 4.516 -0.538 1.00 83.06 94 ASP A N 1
ATOM 801 C CA . ASP A 1 94 ? 13.496 4.572 -1.931 1.00 83.06 94 ASP A CA 1
ATOM 802 C C . ASP A 1 94 ? 12.050 5.054 -2.006 1.00 83.06 94 ASP A C 1
ATOM 804 O O . ASP A 1 94 ? 11.729 5.912 -2.823 1.00 83.06 94 ASP A O 1
ATOM 808 N N . ILE A 1 95 ? 11.208 4.582 -1.082 1.00 83.06 95 ILE A N 1
ATOM 809 C CA . ILE A 1 95 ? 9.809 5.011 -0.965 1.00 83.06 95 ILE A CA 1
ATOM 810 C C . ILE A 1 95 ? 9.715 6.486 -0.541 1.00 83.06 95 ILE A C 1
ATOM 812 O O . ILE A 1 95 ? 8.836 7.203 -1.010 1.00 83.06 95 ILE A O 1
ATOM 816 N N . ILE A 1 96 ? 10.607 6.963 0.336 1.00 85.38 96 ILE A N 1
ATOM 817 C CA . ILE A 1 96 ? 10.630 8.372 0.766 1.00 85.38 96 ILE A CA 1
ATOM 818 C C . ILE A 1 96 ? 11.091 9.291 -0.372 1.00 85.38 96 ILE A C 1
ATOM 820 O O . ILE A 1 96 ? 10.506 10.357 -0.566 1.00 85.38 96 ILE A O 1
ATOM 824 N N . PHE A 1 97 ? 12.138 8.904 -1.103 1.00 83.06 97 PHE A N 1
ATOM 825 C CA . PHE A 1 97 ? 12.707 9.711 -2.183 1.00 83.06 97 PHE A CA 1
ATOM 826 C C . PHE A 1 97 ? 11.851 9.690 -3.450 1.00 83.06 97 PHE A C 1
ATOM 828 O O . PHE A 1 97 ? 11.762 10.714 -4.119 1.00 83.06 97 PHE A O 1
ATOM 835 N N . HIS A 1 98 ? 11.190 8.571 -3.746 1.00 85.06 98 HIS A N 1
ATOM 836 C CA . HIS A 1 98 ? 10.373 8.381 -4.945 1.00 85.06 98 HIS A CA 1
ATOM 837 C C . HIS A 1 98 ? 8.909 8.101 -4.587 1.00 85.06 98 HIS A C 1
ATOM 839 O O . HIS A 1 98 ? 8.298 7.151 -5.083 1.00 85.06 98 HIS A O 1
ATOM 845 N N . PHE A 1 99 ? 8.333 8.924 -3.705 1.00 86.00 99 PHE A N 1
ATOM 846 C CA . PHE A 1 99 ? 6.954 8.729 -3.247 1.00 86.00 99 PHE A CA 1
ATOM 847 C C . PHE A 1 99 ? 5.946 8.800 -4.404 1.00 86.00 99 PHE A C 1
ATOM 849 O O . PHE A 1 99 ? 4.966 8.066 -4.395 1.00 86.00 99 PHE A O 1
ATOM 856 N N . GLU A 1 100 ? 6.203 9.637 -5.411 1.00 88.44 100 GLU A N 1
ATOM 857 C CA . GLU A 1 100 ? 5.406 9.738 -6.640 1.00 88.44 100 GLU A CA 1
ATOM 858 C C . GLU A 1 100 ? 5.286 8.400 -7.381 1.00 88.44 100 GLU A C 1
ATOM 860 O O . GLU A 1 100 ? 4.179 7.973 -7.691 1.00 88.44 100 GLU A O 1
ATOM 865 N N . LYS A 1 101 ? 6.400 7.678 -7.553 1.00 87.31 101 LYS A N 1
ATOM 866 C CA . LYS A 1 101 ? 6.422 6.358 -8.197 1.00 87.31 101 LYS A CA 1
ATOM 867 C C . LYS A 1 101 ? 5.657 5.321 -7.382 1.00 8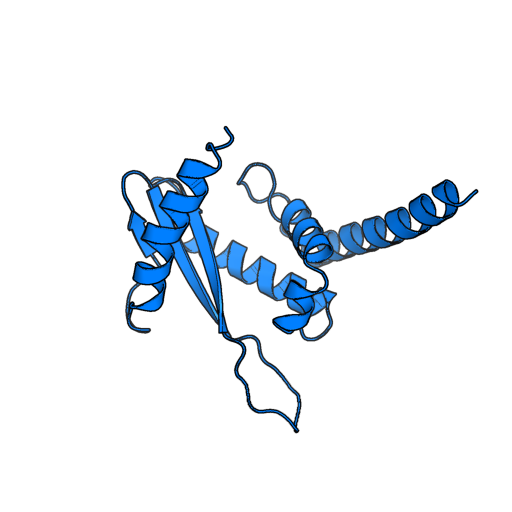7.31 101 LYS A C 1
ATOM 869 O O . LYS A 1 101 ? 4.939 4.499 -7.936 1.00 87.31 101 LYS A O 1
ATOM 874 N N . ALA A 1 102 ? 5.765 5.387 -6.054 1.00 88.56 102 ALA A N 1
ATOM 875 C CA . ALA A 1 102 ? 4.980 4.527 -5.176 1.00 88.56 102 ALA A CA 1
ATOM 876 C C . ALA A 1 102 ? 3.466 4.792 -5.318 1.00 88.56 102 ALA A C 1
ATOM 878 O O . ALA A 1 102 ? 2.686 3.843 -5.321 1.00 88.56 102 ALA A O 1
ATOM 879 N N . TYR A 1 103 ? 3.045 6.053 -5.492 1.00 89.06 103 TYR A N 1
ATOM 880 C CA . TYR A 1 103 ? 1.642 6.376 -5.776 1.00 89.06 103 TYR A CA 1
ATOM 881 C C . TYR A 1 103 ? 1.177 5.838 -7.132 1.00 89.06 103 TYR A C 1
ATOM 883 O O . TYR A 1 103 ? 0.083 5.294 -7.188 1.00 89.06 103 TYR A O 1
ATOM 891 N N . TYR A 1 104 ? 2.001 5.893 -8.180 1.00 89.88 104 TYR A N 1
ATOM 892 C CA . TYR A 1 104 ? 1.647 5.303 -9.479 1.00 89.88 104 TYR A CA 1
ATOM 893 C C . TYR A 1 104 ? 1.417 3.793 -9.383 1.00 89.88 104 TYR A C 1
ATOM 895 O O . TYR A 1 104 ? 0.391 3.288 -9.825 1.00 89.88 104 TYR A O 1
ATOM 903 N N . VAL A 1 105 ? 2.314 3.077 -8.698 1.00 90.38 105 VAL A N 1
ATOM 904 C CA . VAL A 1 105 ? 2.137 1.640 -8.434 1.00 90.38 105 VAL A CA 1
ATOM 905 C C . VAL A 1 105 ? 0.857 1.372 -7.633 1.00 90.38 105 VAL A C 1
ATOM 907 O O . VAL A 1 105 ? 0.183 0.366 -7.856 1.00 90.38 105 VAL A O 1
ATOM 910 N N . LEU A 1 106 ? 0.527 2.243 -6.675 1.00 90.25 106 LEU A N 1
ATOM 911 C CA . LEU A 1 106 ? -0.686 2.106 -5.873 1.00 90.25 106 LEU A CA 1
ATOM 912 C C . LEU A 1 106 ? -1.949 2.319 -6.713 1.00 90.25 106 LEU A C 1
ATOM 914 O O . LEU A 1 106 ? -2.894 1.555 -6.537 1.00 90.25 106 LEU A O 1
ATOM 918 N N . ASP A 1 107 ? -1.949 3.310 -7.602 1.00 90.94 107 ASP A N 1
ATOM 919 C CA . ASP A 1 107 ? -3.086 3.641 -8.463 1.00 90.94 107 ASP A CA 1
ATOM 920 C C . ASP A 1 107 ? -3.374 2.525 -9.483 1.00 90.94 107 ASP A C 1
ATOM 922 O O . ASP A 1 107 ? -4.538 2.228 -9.742 1.00 90.94 107 ASP A O 1
ATOM 926 N N . GLU A 1 108 ? -2.346 1.837 -9.996 1.00 91.12 108 GLU A N 1
ATOM 927 C CA . GLU A 1 108 ? -2.542 0.660 -10.861 1.00 91.12 108 GLU A CA 1
ATOM 928 C C . GLU A 1 108 ? -3.070 -0.564 -10.094 1.00 91.12 108 GLU A C 1
ATOM 930 O O . GLU A 1 108 ? -3.827 -1.381 -10.623 1.00 91.12 108 GLU A O 1
ATOM 935 N N . LEU A 1 109 ? -2.696 -0.704 -8.819 1.00 90.19 109 LEU A N 1
ATOM 936 C CA . LEU A 1 109 ? -3.144 -1.817 -7.983 1.00 90.19 109 LEU A CA 1
ATOM 937 C C . LEU A 1 109 ? -4.574 -1.617 -7.456 1.00 90.19 109 LEU A C 1
ATOM 939 O O . LEU A 1 109 ? -5.363 -2.566 -7.409 1.00 90.19 109 LEU A O 1
ATOM 943 N N . VAL A 1 110 ? -4.897 -0.408 -6.994 1.00 90.00 110 VAL A N 1
ATOM 944 C CA . VAL A 1 110 ? -6.151 -0.083 -6.309 1.00 90.00 110 VAL A CA 1
ATOM 945 C C . VAL A 1 110 ? -6.729 1.201 -6.878 1.00 90.00 110 VAL A C 1
ATOM 947 O O . VAL A 1 110 ? -6.129 2.266 -6.766 1.00 90.00 110 VAL A O 1
ATOM 950 N N . LEU A 1 111 ? -7.973 1.129 -7.342 1.00 89.94 111 LEU A N 1
ATOM 951 C CA . LEU A 1 111 ? -8.711 2.290 -7.817 1.00 89.94 111 LEU A CA 1
ATOM 952 C C . LEU A 1 111 ? -10.056 2.388 -7.111 1.00 89.94 111 LEU A C 1
ATOM 954 O O . LEU A 1 111 ? -10.762 1.404 -6.911 1.00 89.94 111 LEU A O 1
ATOM 958 N N . CYS A 1 112 ? -10.417 3.604 -6.702 1.00 85.44 112 CYS A N 1
ATOM 959 C CA . CYS A 1 112 ? -11.661 3.879 -5.974 1.00 85.44 112 CYS A CA 1
ATOM 960 C C . CYS A 1 112 ? -11.848 3.068 -4.674 1.00 85.44 112 CYS A C 1
ATOM 962 O O . CYS A 1 112 ? -12.964 2.992 -4.170 1.00 85.44 112 CYS A O 1
ATOM 964 N N . GLY A 1 113 ? -10.769 2.530 -4.097 1.00 81.56 113 GLY A N 1
ATOM 965 C CA . GLY A 1 113 ? -10.825 1.694 -2.892 1.00 81.56 113 GLY A CA 1
ATOM 966 C C . GLY A 1 113 ? -11.016 0.202 -3.168 1.00 81.56 113 GLY A C 1
ATOM 967 O O . GLY A 1 113 ? -11.026 -0.571 -2.218 1.00 81.56 113 GLY A O 1
ATOM 968 N N . GLU A 1 114 ? -11.096 -0.193 -4.437 1.00 85.38 114 GLU A N 1
ATOM 969 C CA . GLU A 1 114 ? -11.239 -1.578 -4.876 1.00 85.38 114 GLU A CA 1
ATOM 970 C C . GLU A 1 114 ? -9.998 -2.041 -5.635 1.00 85.38 114 GLU A C 1
ATOM 972 O O . GLU A 1 114 ? -9.249 -1.243 -6.203 1.00 85.38 114 GLU A O 1
ATOM 977 N N . MET A 1 115 ? -9.774 -3.351 -5.651 1.00 87.69 115 MET A N 1
ATOM 978 C CA . MET A 1 115 ? -8.670 -3.944 -6.398 1.00 87.69 115 MET A CA 1
ATOM 979 C C . MET A 1 115 ? -8.921 -3.797 -7.905 1.00 87.69 115 MET A C 1
ATOM 981 O O . MET A 1 115 ? -9.918 -4.310 -8.412 1.00 87.69 115 MET A O 1
ATOM 985 N N . GLN A 1 116 ? -8.023 -3.104 -8.607 1.00 90.75 116 GLN A N 1
ATOM 986 C CA . GLN A 1 116 ? -8.114 -2.899 -10.054 1.00 90.75 116 GLN A CA 1
ATOM 987 C C . GLN A 1 116 ? -7.422 -4.044 -10.790 1.00 90.75 116 GLN A C 1
ATOM 989 O O . GLN A 1 116 ? -8.083 -4.83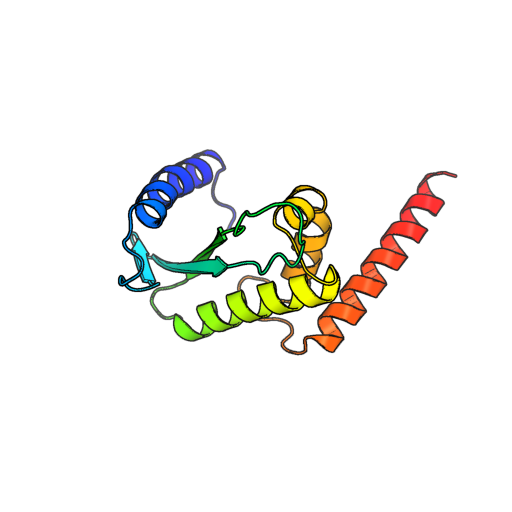8 -11.458 1.00 90.75 116 GLN A O 1
ATOM 994 N N . GLU A 1 117 ? -6.102 -4.146 -10.633 1.00 88.88 117 GLU A N 1
ATOM 995 C CA . GLU A 1 117 ? -5.291 -5.153 -11.304 1.00 88.88 117 GLU A CA 1
ATOM 996 C C . GLU A 1 117 ? -4.721 -6.154 -10.295 1.00 88.88 117 GLU A C 1
ATOM 998 O O . GLU A 1 117 ? -4.305 -5.825 -9.182 1.00 88.88 117 GLU A O 1
ATOM 1003 N N . SER A 1 118 ? -4.724 -7.427 -10.679 1.00 87.81 118 SER A N 1
ATOM 1004 C CA . SER A 1 118 ? -4.219 -8.526 -9.854 1.00 87.81 118 SER A CA 1
ATOM 1005 C C . SER A 1 118 ? -2.896 -9.081 -10.351 1.00 87.81 118 SER A C 1
ATOM 1007 O O . SER A 1 118 ? -2.117 -9.621 -9.554 1.00 87.81 118 SER A O 1
ATOM 1009 N N . SER A 1 119 ? -2.613 -8.928 -11.639 1.00 90.25 119 SER A N 1
ATOM 1010 C CA . SER A 1 119 ? -1.385 -9.379 -12.268 1.00 90.25 119 SER A CA 1
ATOM 1011 C C . SER A 1 119 ? -0.225 -8.439 -11.940 1.00 90.25 119 SER A C 1
ATOM 1013 O O . SER A 1 119 ? -0.233 -7.262 -12.281 1.00 90.25 119 SER A O 1
ATOM 1015 N N . LYS A 1 120 ? 0.818 -8.968 -11.286 1.00 87.62 120 LYS A N 1
ATOM 1016 C CA . LYS A 1 120 ? 2.032 -8.189 -10.974 1.00 87.62 120 LYS A CA 1
ATOM 1017 C C . LYS A 1 120 ? 2.757 -7.741 -12.246 1.00 87.62 120 LYS A C 1
ATOM 1019 O O . LYS A 1 120 ? 3.354 -6.673 -12.253 1.00 87.62 120 LYS A O 1
ATOM 1024 N N . ASP A 1 121 ? 2.744 -8.578 -13.282 1.00 89.94 121 ASP A N 1
ATOM 1025 C CA . ASP A 1 121 ? 3.488 -8.334 -14.519 1.00 89.94 121 ASP A CA 1
ATOM 1026 C C . ASP A 1 121 ? 2.800 -7.295 -15.412 1.00 89.94 121 ASP A C 1
ATOM 1028 O O . ASP A 1 121 ? 3.481 -6.581 -16.145 1.00 89.94 121 ASP A O 1
ATOM 1032 N N . ASP A 1 122 ? 1.469 -7.189 -15.343 1.00 90.94 122 ASP A N 1
ATOM 1033 C CA . ASP A 1 122 ? 0.733 -6.136 -16.049 1.00 90.94 122 ASP A CA 1
ATOM 1034 C C . ASP A 1 122 ? 0.911 -4.787 -15.339 1.00 90.94 122 ASP A C 1
ATOM 1036 O O . ASP A 1 122 ? 1.318 -3.829 -15.988 1.00 90.94 122 ASP A O 1
ATOM 1040 N N . ILE A 1 123 ? 0.802 -4.748 -14.002 1.00 90.50 123 ILE A N 1
ATOM 1041 C CA . ILE A 1 123 ? 1.068 -3.528 -13.214 1.00 90.50 123 ILE A CA 1
ATOM 1042 C C . ILE A 1 123 ? 2.473 -2.977 -13.490 1.00 90.50 123 ILE A C 1
ATOM 1044 O O . ILE A 1 123 ? 2.636 -1.785 -13.723 1.00 90.50 123 ILE A O 1
ATOM 1048 N N . LEU A 1 124 ? 3.505 -3.829 -13.486 1.00 89.94 124 LEU A N 1
ATOM 1049 C CA . LEU A 1 124 ? 4.877 -3.379 -13.758 1.00 89.94 124 LEU A CA 1
ATOM 1050 C C . LEU A 1 124 ? 5.024 -2.807 -15.173 1.00 89.94 124 LEU A C 1
ATOM 1052 O O . LEU A 1 124 ? 5.682 -1.787 -15.352 1.00 89.94 124 LEU A O 1
ATOM 1056 N N . ARG A 1 125 ? 4.381 -3.429 -16.167 1.00 91.00 125 ARG A N 1
ATOM 1057 C CA . ARG A 1 125 ? 4.406 -2.954 -17.555 1.00 91.00 125 ARG A CA 1
ATOM 1058 C C . ARG A 1 125 ? 3.764 -1.576 -17.695 1.00 91.00 125 ARG A C 1
ATOM 1060 O O . ARG A 1 125 ? 4.300 -0.736 -18.417 1.00 91.00 125 ARG A O 1
ATOM 1067 N N . ASP A 1 126 ? 2.636 -1.360 -17.029 1.00 89.38 126 ASP A N 1
ATOM 1068 C CA . ASP A 1 126 ? 1.898 -0.101 -17.101 1.00 89.38 126 ASP A CA 1
ATOM 1069 C C . ASP A 1 126 ? 2.647 1.022 -16.371 1.00 89.38 126 ASP A C 1
ATOM 1071 O O . ASP A 1 126 ? 2.772 2.126 -16.906 1.00 89.38 126 ASP A O 1
ATOM 1075 N N . VAL A 1 127 ? 3.261 0.725 -15.221 1.00 88.69 127 VAL A N 1
ATOM 1076 C CA . VAL A 1 127 ? 4.125 1.674 -14.497 1.00 88.69 127 VAL A CA 1
ATOM 1077 C C . VAL A 1 127 ? 5.374 2.029 -15.317 1.00 88.69 127 VAL A C 1
ATOM 1079 O O . VAL A 1 127 ? 5.722 3.206 -15.418 1.00 88.69 127 VAL A O 1
ATOM 1082 N N . ASP A 1 128 ? 6.019 1.057 -15.968 1.00 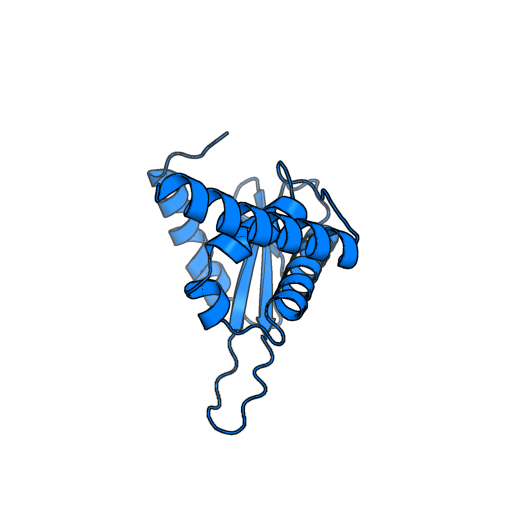87.75 128 ASP A N 1
ATOM 1083 C CA . ASP A 1 128 ? 7.167 1.315 -16.851 1.00 87.75 128 ASP A CA 1
ATOM 1084 C C . ASP A 1 128 ? 6.772 2.191 -18.054 1.00 87.75 128 ASP A C 1
ATOM 1086 O O . ASP A 1 128 ? 7.519 3.082 -18.471 1.00 87.75 128 ASP A O 1
ATOM 1090 N N . ALA A 1 129 ? 5.574 1.976 -18.610 1.00 87.31 129 ALA A N 1
ATOM 1091 C CA . ALA A 1 129 ? 5.040 2.806 -19.684 1.00 87.31 129 ALA A CA 1
ATOM 1092 C C . ALA A 1 129 ? 4.753 4.243 -19.213 1.00 87.31 129 ALA A C 1
ATOM 1094 O O . ALA A 1 129 ? 5.033 5.196 -19.950 1.00 87.31 129 ALA A O 1
ATOM 1095 N N . GLN A 1 130 ? 4.233 4.416 -17.994 1.00 84.75 130 GLN A N 1
ATOM 1096 C CA . GLN A 1 130 ? 4.013 5.729 -17.380 1.00 84.75 130 GLN A CA 1
ATOM 1097 C C . GLN A 1 130 ? 5.325 6.480 -17.131 1.00 84.75 130 GLN A C 1
ATOM 1099 O O . GLN A 1 130 ? 5.406 7.667 -17.456 1.00 84.75 130 GLN A O 1
ATOM 1104 N N . ASP A 1 131 ? 6.364 5.801 -16.640 1.00 84.81 131 ASP A N 1
ATOM 1105 C CA . ASP A 1 131 ? 7.702 6.384 -16.475 1.00 84.81 131 ASP A CA 1
ATOM 1106 C C . ASP A 1 131 ? 8.246 6.904 -17.817 1.00 84.81 131 ASP A C 1
ATOM 1108 O O . ASP A 1 131 ? 8.708 8.046 -17.909 1.00 84.81 131 ASP A O 1
ATOM 1112 N N . LEU A 1 132 ? 8.108 6.111 -18.886 1.00 84.25 132 LEU A N 1
ATOM 1113 C CA . LEU A 1 132 ? 8.548 6.493 -20.229 1.00 84.25 132 LEU A CA 1
ATOM 1114 C C . LEU A 1 132 ? 7.800 7.729 -20.754 1.00 84.25 132 LEU A C 1
ATOM 1116 O O . LEU A 1 132 ? 8.400 8.652 -21.311 1.00 84.25 132 LEU A O 1
ATOM 1120 N N . LEU A 1 133 ? 6.478 7.768 -20.570 1.00 80.69 133 LEU A N 1
ATOM 1121 C CA . LEU A 1 133 ? 5.649 8.908 -20.964 1.00 80.69 133 LEU A CA 1
ATOM 1122 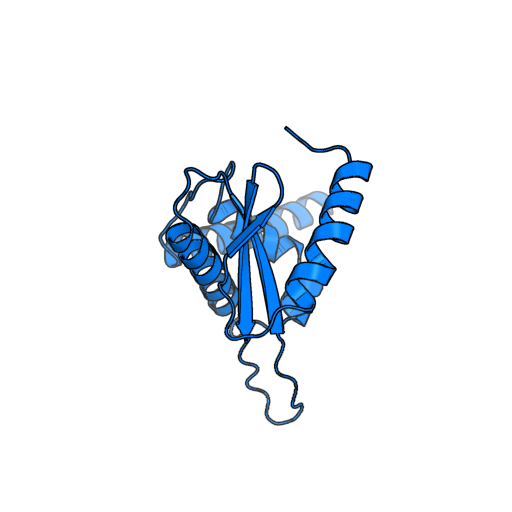C C . LEU A 1 133 ? 6.004 10.168 -20.171 1.00 80.69 133 LEU A C 1
ATOM 1124 O O . LEU A 1 133 ? 6.027 11.261 -20.744 1.00 80.69 133 LEU A O 1
ATOM 1128 N N . GLN A 1 134 ? 6.310 10.030 -18.881 1.00 75.69 134 GLN A N 1
ATOM 1129 C CA . GLN A 1 134 ? 6.706 11.150 -18.035 1.00 75.69 134 GLN A CA 1
ATOM 1130 C C . GLN A 1 134 ? 8.013 11.781 -18.533 1.00 75.69 134 GLN A C 1
ATOM 1132 O O . GLN A 1 134 ? 8.093 13.007 -18.651 1.00 75.69 134 GLN A O 1
ATOM 1137 N N . GLU A 1 135 ? 9.006 10.972 -18.906 1.00 74.38 135 GLU A N 1
ATOM 1138 C CA . GLU A 1 135 ? 10.259 11.466 -19.489 1.00 74.38 135 GLU A CA 1
ATOM 1139 C C . GLU A 1 135 ? 10.024 12.211 -20.811 1.00 74.38 135 GLU A C 1
ATOM 1141 O O . GLU A 1 135 ? 10.507 13.332 -20.988 1.00 74.38 135 GLU A O 1
ATOM 1146 N N . VAL A 1 136 ? 9.222 11.651 -21.721 1.00 73.12 136 VAL A N 1
ATOM 1147 C CA . VAL A 1 136 ? 8.925 12.266 -23.029 1.00 73.12 136 VAL A CA 1
ATOM 1148 C C . VAL A 1 136 ? 8.151 13.583 -22.883 1.00 73.12 136 VAL A C 1
ATOM 1150 O O . VAL A 1 136 ? 8.422 14.561 -23.593 1.00 73.12 136 VAL A O 1
ATOM 1153 N N . CYS A 1 137 ? 7.203 13.642 -21.947 1.00 67.69 137 CYS A N 1
ATOM 1154 C CA . CYS A 1 137 ? 6.395 14.834 -21.701 1.00 67.69 137 CYS A CA 1
ATOM 1155 C C . CYS A 1 137 ? 7.229 15.961 -21.062 1.00 67.69 137 CYS A C 1
ATOM 1157 O O . CYS A 1 137 ? 7.122 17.122 -21.464 1.00 67.69 137 CYS A O 1
ATOM 1159 N N . LEU A 1 138 ? 8.142 15.624 -20.142 1.00 63.47 138 LEU A N 1
ATOM 1160 C CA . LEU A 1 138 ? 9.090 16.580 -19.556 1.00 63.47 138 LEU A CA 1
ATOM 1161 C C . LEU A 1 138 ? 10.064 17.159 -20.591 1.00 63.47 138 LEU A C 1
ATOM 1163 O O . LEU A 1 138 ? 10.412 18.339 -20.509 1.00 63.47 138 LEU A O 1
ATOM 1167 N N . VAL A 1 139 ? 10.494 16.361 -21.572 1.00 62.34 139 VAL A N 1
ATOM 1168 C CA . VAL A 1 139 ? 11.338 16.837 -22.683 1.00 62.34 139 VAL A CA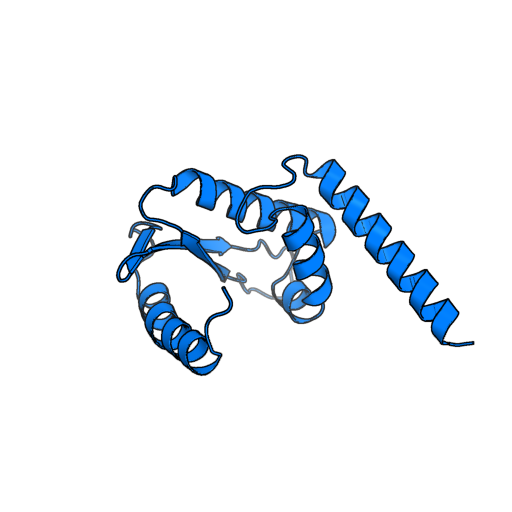 1
ATOM 1169 C C . VAL A 1 139 ? 10.554 17.786 -23.593 1.00 62.34 139 VAL A C 1
ATOM 1171 O O . VAL A 1 139 ? 11.086 18.816 -24.003 1.00 62.34 139 VAL A O 1
ATOM 1174 N N . SER A 1 140 ? 9.279 17.490 -23.854 1.00 61.44 140 SER A N 1
ATOM 1175 C CA . SER A 1 140 ? 8.416 18.326 -24.703 1.00 61.44 140 SER A CA 1
ATOM 1176 C C . SER A 1 140 ? 8.056 19.675 -24.070 1.00 61.44 140 SER A C 1
ATOM 1178 O O . SER A 1 140 ? 7.848 20.640 -24.792 1.00 61.44 140 SER A O 1
ATOM 1180 N N . LEU A 1 141 ? 8.014 19.767 -22.736 1.00 58.88 141 LEU A N 1
ATOM 1181 C CA . LEU A 1 141 ? 7.754 21.014 -21.997 1.00 58.88 141 LEU A CA 1
ATOM 1182 C C . LEU A 1 141 ? 9.002 21.895 -21.798 1.00 58.88 141 LEU A C 1
ATOM 1184 O O . LEU A 1 141 ? 8.888 23.011 -21.292 1.00 58.88 141 LEU A O 1
ATOM 1188 N N . ARG A 1 142 ? 10.198 21.398 -22.143 1.00 53.97 142 ARG A N 1
ATOM 1189 C CA . ARG A 1 142 ? 11.464 22.156 -22.071 1.00 53.97 142 ARG A CA 1
ATOM 1190 C C . ARG A 1 142 ? 11.834 22.874 -23.375 1.00 53.97 142 ARG A C 1
ATOM 1192 O O . ARG A 1 142 ? 12.869 23.540 -23.401 1.00 53.97 142 ARG A O 1
ATOM 1199 N N . HIS A 1 143 ? 11.009 22.758 -24.413 1.00 42.34 143 HIS A N 1
ATOM 1200 C CA . HIS A 1 143 ? 11.111 23.496 -25.674 1.00 42.34 143 HIS A CA 1
ATOM 1201 C C . HIS A 1 143 ? 9.946 24.474 -25.819 1.00 42.34 143 HIS A C 1
ATOM 1203 O O . HIS A 1 143 ? 10.182 25.545 -26.423 1.00 42.34 143 HIS A O 1
#

Foldseek 3Di:
DDDDPVVVVVVCVVVVVVVVPDDPPDDQWDDDPQKIKGKDWDFQDDDDPPDDDRQTDMDIDIHGPPDDSVVVVVLVVLLVVLCCVLVVRDDPVCCVVPVVLSVLLVCCQDDPNHGNDDDSVVSSVVSVVVVVVVVVVVVVVVD

Secondary structure (DSSP, 8-state):
-PPPHHHHHHHHHHHHHHHHTS-TTS-SEEEETTEEEEEEEEEP----TT-----EEEEEEEE-TTS-HHHHHHHHHHHHHHHHHHHTS--HHHHHHTHHHHHHHHHHHEETTEE----HHHHHHHHHHHHHHHHHHHHHTT-

Sequence (143 aa):
MSYPEKEKKKILRDIIPVILNRKPKMCSVLDWRDKKIVYRRFRVYLVSAYYFRYASLYFCCAIEPEDNELLTLEVMHRYVEILDRYFGSVCELDIIFHFEKAYYVLDELVLCGEMQESSKDDILRDVDAQDLLQEVCLVSLRH

InterPro domains:
  IPR011012 Longin-like domain superfamily [SSF64356] (3-132)
  IPR016635 Adaptor protein complex, sigma subunit [PIRSF015588] (3-135)
  IPR016635 Adaptor protein complex, sigma subunit [PTHR11753] (3-135)
  IPR022775 AP complex, mu/sigma subunit [PF01217] (2-132)

pLDDT: mean 78.7, std 14.48, range [34.44, 91.12]

Radius of gyration: 17.32 Å; chains: 1; bounding box: 46×35×47 Å

Organism: Mesocestoides corti (NCBI:txid53468)